Protein AF-A0A933Z5X5-F1 (afdb_monomer)

Secondary structure (DSSP, 8-state):
-B-TTT-PBPEEEEEEEE-GGGS-TTEEEEEEEEEE-TTS-EEEE-TTHHHHHHHHHHHHHH-SB---HHHHHHHHHHTT--HHHHHHHHTS-HHHHHHHHTTSSPPPHHHHHHHHHHHHHHHT--HHHHHHHGGG-BSS--PPPPEEEEGGGT--SPSS-GGG--

Foldseek 3Di:
DADPPPRDDKAWAFAKDQPCVLLAPQEIEGQWIWIADPVGDIDIDDPFVLLVLLVVLVVLLLDQEFDALSNLVSLQVNLVHDLCRVCVQLVHDSVVNVCRNVRVDGDFLVSSNSSSVVSCVSSVNDPVVSVVSSVRRDGDDDRDHRHYHYSVSRDPPPRDDVSNVD

pLDDT: mean 92.45, std 9.24, range [46.72, 98.5]

Solvent-accessible surface area (backbone atoms only — not comparable to full-atom values): 9567 Å² total; per-residue (Å²): 105,64,36,90,88,76,62,46,74,35,51,43,35,70,40,75,44,75,45,54,89,66,55,42,84,52,37,29,36,30,74,28,43,40,32,44,29,95,89,70,53,71,51,72,59,69,92,36,57,70,46,41,51,51,51,53,48,54,52,59,65,65,46,52,35,43,68,50,18,42,53,51,48,37,51,39,53,76,70,71,46,53,64,53,56,54,12,62,77,70,74,49,55,45,69,56,49,52,29,24,44,67,65,75,41,79,69,53,73,67,55,45,52,48,55,40,48,55,52,26,62,75,70,71,44,63,59,72,68,54,58,72,49,56,85,62,44,41,92,52,72,58,84,71,73,71,44,76,43,52,39,77,81,38,39,87,66,79,70,80,56,74,71,39,78,99

Mean predicted aligned error: 4.59 Å

Radius of gyration: 18.53 Å; Cα contacts (8 Å, |Δi|>4): 235; chains: 1; bounding box: 44×26×54 Å

Nearest PDB structures (foldseek):
  2ox6-assembly2_C  TM=9.126E-01  e=1.546E-02  Shewanella oneidensis MR-1
  5j9i-assembly2_C  TM=8.307E-01  e=1.027E-02  Vibrio cholerae
  4yba-assembly1_A  TM=8.971E-01  e=2.468E-02  Klebsiella pneumoniae
  2ef8-assembly1_B  TM=6.606E-01  e=9.132E-03  Peduovirus P2
  3eus-assembly1_A  TM=5.702E-01  e=1.546E-02  Ruegeria pomeroyi

Sequence (166 aa):
MRCPACAAQMTCRLGEHQYSESGLDGVYLSDVELWECPCGEKAVGIPAVPELHRLLGQELVRKRSLLDGAEIRFLRKNLGLAAKDLADLLGVDKATVSRWENGKQVPDRTTDRLIRLVYAAHKGISLPWLMEQFPGIAEQQTPAPPLRVPRSFWSREPGPQESCHR

Structure (mmCIF, N/CA/C/O backbone):
data_AF-A0A933Z5X5-F1
#
_entry.id   AF-A0A933Z5X5-F1
#
loop_
_atom_site.group_PDB
_atom_site.id
_atom_site.type_symbol
_atom_site.label_atom_id
_atom_site.label_alt_id
_atom_site.label_comp_id
_atom_site.label_asym_id
_atom_site.label_entity_id
_atom_site.label_seq_id
_atom_site.pdbx_PDB_ins_code
_atom_site.Cartn_x
_atom_site.Cartn_y
_atom_site.Cartn_z
_atom_site.occupancy
_atom_site.B_iso_or_equiv
_atom_site.auth_seq_id
_atom_site.auth_comp_id
_atom_site.auth_asym_id
_atom_site.auth_atom_id
_atom_site.pdbx_PDB_model_num
ATOM 1 N N . MET A 1 1 ? 13.949 -4.781 -24.017 1.00 86.38 1 MET A N 1
ATOM 2 C CA . MET A 1 1 ? 12.745 -5.629 -24.211 1.00 86.38 1 MET A CA 1
ATOM 3 C C . MET A 1 1 ? 12.030 -5.272 -25.520 1.00 86.38 1 MET A C 1
ATOM 5 O O . MET A 1 1 ? 12.356 -4.240 -26.101 1.00 86.38 1 MET A O 1
ATOM 9 N N . ARG A 1 2 ? 11.097 -6.111 -26.004 1.00 92.75 2 ARG A N 1
ATOM 10 C CA . ARG A 1 2 ? 10.212 -5.783 -27.144 1.00 92.75 2 ARG A CA 1
ATOM 11 C C . ARG A 1 2 ? 8.901 -5.174 -26.646 1.00 92.75 2 ARG A C 1
ATOM 13 O O . ARG A 1 2 ? 8.386 -5.609 -25.621 1.00 92.75 2 ARG A O 1
ATOM 20 N N . CYS A 1 3 ? 8.377 -4.197 -27.380 1.00 94.19 3 CYS A N 1
ATOM 21 C CA . CYS A 1 3 ? 7.120 -3.528 -27.068 1.00 94.19 3 CYS A CA 1
ATOM 22 C C . CYS A 1 3 ? 5.926 -4.488 -27.219 1.00 94.19 3 CYS A C 1
ATOM 24 O O . CYS A 1 3 ? 5.812 -5.132 -28.264 1.00 94.19 3 CYS A O 1
ATOM 26 N N . PRO A 1 4 ? 5.009 -4.565 -26.238 1.00 93.81 4 PRO A N 1
ATOM 27 C CA . PRO A 1 4 ? 3.823 -5.416 -26.340 1.00 93.81 4 PRO A CA 1
ATOM 28 C C . PRO A 1 4 ? 2.815 -4.928 -27.394 1.00 93.81 4 PRO A C 1
ATOM 30 O O . PRO A 1 4 ? 2.055 -5.737 -27.914 1.00 93.81 4 PRO A O 1
ATOM 33 N N . ALA A 1 5 ? 2.818 -3.633 -27.735 1.00 95.88 5 ALA A N 1
ATOM 34 C CA . ALA A 1 5 ? 1.868 -3.044 -28.680 1.00 95.88 5 ALA A CA 1
ATOM 35 C C . ALA A 1 5 ? 2.307 -3.169 -30.151 1.00 95.88 5 ALA A C 1
ATOM 37 O O . ALA A 1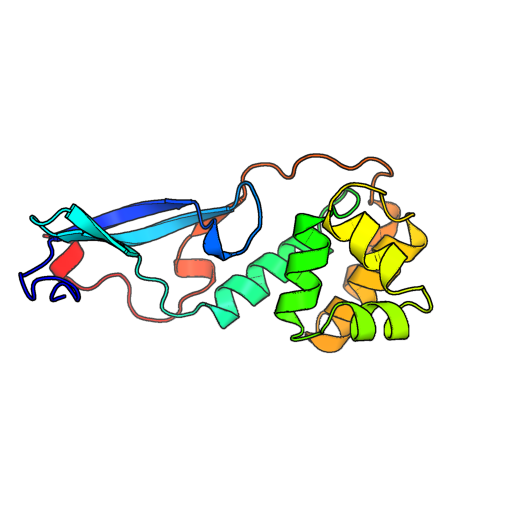 5 ? 1.486 -3.467 -31.013 1.00 95.88 5 ALA A O 1
ATOM 38 N N . CYS A 1 6 ? 3.591 -2.942 -30.456 1.00 96.38 6 CYS A N 1
ATOM 39 C CA . CYS A 1 6 ? 4.089 -2.905 -31.841 1.00 96.38 6 CYS A CA 1
ATOM 40 C C . CYS A 1 6 ? 5.287 -3.828 -32.126 1.00 96.38 6 CYS A C 1
ATOM 42 O O . CYS A 1 6 ? 5.835 -3.795 -33.224 1.00 96.38 6 CYS A O 1
ATOM 44 N N . ALA A 1 7 ? 5.725 -4.630 -31.148 1.00 94.69 7 ALA A N 1
ATOM 45 C CA . ALA A 1 7 ? 6.874 -5.544 -31.225 1.00 94.69 7 ALA A CA 1
ATOM 46 C C . ALA A 1 7 ? 8.257 -4.905 -31.490 1.00 94.69 7 ALA A C 1
ATOM 48 O O . ALA A 1 7 ? 9.260 -5.626 -31.491 1.00 94.69 7 ALA A O 1
ATOM 49 N N . ALA A 1 8 ? 8.347 -3.579 -31.650 1.00 94.62 8 ALA A N 1
ATOM 50 C CA . ALA A 1 8 ? 9.612 -2.866 -31.821 1.00 94.62 8 ALA A CA 1
ATOM 51 C C . ALA A 1 8 ? 10.517 -2.971 -30.578 1.00 94.62 8 ALA A C 1
ATOM 53 O O . ALA A 1 8 ? 10.061 -3.234 -29.460 1.00 94.62 8 ALA A O 1
ATOM 54 N N . GLN A 1 9 ? 11.821 -2.765 -30.772 1.00 94.12 9 GLN A N 1
ATOM 55 C CA . GLN A 1 9 ? 12.786 -2.714 -29.676 1.00 94.12 9 GLN A CA 1
ATOM 56 C C . GLN A 1 9 ? 12.593 -1.430 -28.860 1.00 94.12 9 GLN A C 1
ATOM 58 O O . GLN A 1 9 ? 12.568 -0.335 -29.418 1.00 94.12 9 GLN A O 1
ATOM 63 N N . MET A 1 10 ? 12.463 -1.575 -27.542 1.00 94.50 10 MET A N 1
ATOM 64 C CA . MET 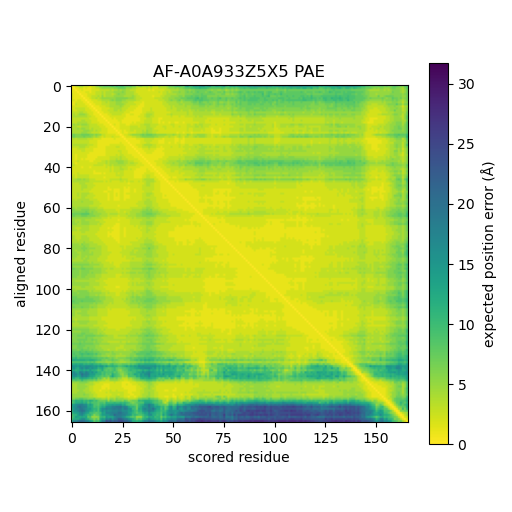A 1 10 ? 12.339 -0.445 -26.617 1.00 94.50 10 MET A CA 1
ATOM 65 C C . MET A 1 10 ? 13.713 0.029 -26.140 1.00 94.50 10 MET A C 1
ATOM 67 O O . MET A 1 10 ? 14.624 -0.789 -25.968 1.00 94.50 10 MET A O 1
ATOM 71 N N . THR A 1 11 ? 13.834 1.329 -25.879 1.00 94.25 11 THR A N 1
ATOM 72 C CA . THR A 1 11 ? 14.987 1.934 -25.204 1.00 94.25 11 THR A CA 1
ATOM 73 C C . THR A 1 11 ? 14.776 1.899 -23.696 1.00 94.25 11 THR A C 1
ATOM 75 O O . THR A 1 11 ? 13.646 2.001 -23.223 1.00 94.25 11 THR A O 1
ATOM 78 N N . CYS A 1 12 ? 15.856 1.705 -22.944 1.00 93.12 12 CYS A N 1
ATOM 79 C CA . CYS A 1 12 ? 15.837 1.619 -21.487 1.00 93.12 12 CYS A CA 1
ATOM 80 C C . CYS A 1 12 ? 16.656 2.756 -20.901 1.00 93.12 12 CYS A C 1
ATOM 82 O O . CYS A 1 12 ? 17.729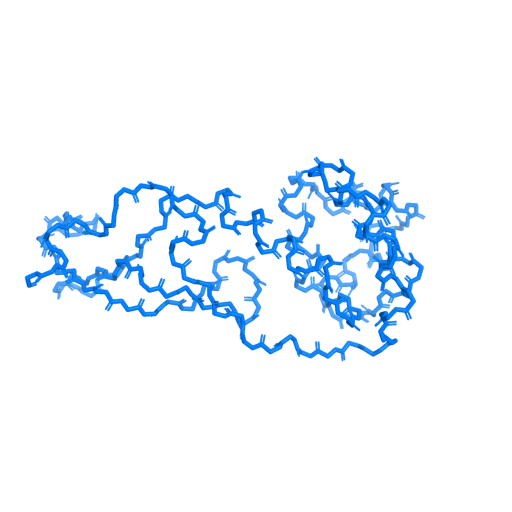 3.060 -21.413 1.00 93.12 12 CYS A O 1
ATOM 84 N N . ARG A 1 13 ? 16.185 3.339 -19.804 1.00 93.19 13 ARG A N 1
ATOM 85 C CA . ARG A 1 13 ? 16.988 4.220 -18.955 1.00 93.19 13 ARG A CA 1
ATOM 86 C C . ARG A 1 13 ? 16.644 4.007 -17.493 1.00 93.19 13 ARG A C 1
ATOM 88 O O . ARG A 1 13 ? 15.536 3.588 -17.170 1.00 93.19 13 ARG A O 1
ATOM 95 N N . LEU A 1 14 ? 17.557 4.377 -16.607 1.00 93.19 14 LEU A N 1
ATOM 96 C CA . LEU A 1 14 ? 17.253 4.461 -15.182 1.00 93.19 14 LEU A CA 1
ATOM 97 C C . LEU A 1 14 ? 16.624 5.800 -14.843 1.00 93.19 14 LEU A C 1
ATOM 99 O O . LEU A 1 14 ? 16.943 6.834 -15.437 1.00 93.19 14 LEU A O 1
ATOM 103 N N . GLY A 1 15 ? 15.704 5.780 -13.891 1.00 93.38 15 GLY A N 1
ATOM 104 C CA . GLY A 1 15 ? 15.096 7.001 -13.407 1.00 93.38 15 GLY A CA 1
ATOM 105 C C . GLY A 1 15 ? 14.110 6.767 -12.284 1.00 93.38 15 GLY A C 1
ATOM 106 O O . GLY A 1 15 ? 14.107 5.729 -11.623 1.00 93.38 15 GLY A O 1
ATOM 107 N N . GLU A 1 16 ? 13.285 7.786 -12.085 1.00 96.06 16 GLU A N 1
ATOM 108 C CA . GLU A 1 16 ? 12.243 7.808 -11.076 1.00 96.06 16 GLU A CA 1
ATOM 109 C C . GLU A 1 16 ? 10.866 7.571 -11.703 1.00 96.06 16 GLU A C 1
ATOM 111 O O . GLU A 1 16 ? 10.547 8.143 -12.749 1.00 96.06 16 GLU A O 1
ATOM 116 N N . HIS A 1 17 ? 10.050 6.747 -11.043 1.00 95.88 17 HIS A N 1
ATOM 117 C CA . HIS A 1 17 ? 8.651 6.492 -11.394 1.00 95.88 17 HIS A CA 1
ATOM 118 C C . HIS A 1 17 ? 7.731 6.829 -10.224 1.00 95.88 17 HIS A C 1
ATOM 120 O O . HIS A 1 17 ? 7.954 6.354 -9.112 1.00 95.88 17 HIS A O 1
ATOM 126 N N . GLN A 1 18 ? 6.664 7.591 -10.468 1.00 96.50 18 GLN A N 1
ATOM 127 C CA . GLN A 1 18 ? 5.603 7.772 -9.478 1.00 96.50 18 GLN A CA 1
ATOM 128 C C . GLN A 1 18 ? 4.703 6.530 -9.466 1.00 96.50 18 GLN A C 1
ATOM 130 O O . GLN A 1 18 ? 3.950 6.293 -10.410 1.00 96.50 18 GLN A O 1
ATOM 135 N N . TYR A 1 19 ? 4.743 5.761 -8.379 1.00 96.38 19 TYR A N 1
ATOM 136 C CA . TYR A 1 19 ? 4.086 4.457 -8.268 1.00 96.38 19 TYR A CA 1
ATOM 137 C C . TYR A 1 19 ? 2.604 4.558 -7.893 1.00 96.38 19 TYR A C 1
ATOM 139 O O . TYR A 1 19 ? 2.146 4.073 -6.852 1.00 96.38 19 TYR A O 1
ATOM 147 N N . SER A 1 20 ? 1.849 5.209 -8.774 1.00 94.81 20 SER A N 1
ATOM 148 C CA . SER A 1 20 ? 0.400 5.405 -8.661 1.00 94.81 20 SER A CA 1
ATOM 149 C C . SER A 1 20 ? -0.398 4.094 -8.671 1.00 94.81 20 SER A C 1
ATOM 151 O O . SER A 1 20 ? -1.503 4.035 -8.136 1.00 94.81 20 SER A O 1
ATOM 153 N N . GLU A 1 21 ? 0.175 3.011 -9.200 1.00 94.69 21 GLU A N 1
ATOM 154 C CA . GLU A 1 21 ? -0.427 1.677 -9.255 1.00 94.69 21 GLU A CA 1
ATOM 155 C C . GLU A 1 21 ? -0.631 1.065 -7.859 1.00 94.69 21 GLU A C 1
ATOM 157 O O . GLU A 1 21 ? -1.475 0.183 -7.683 1.00 94.69 21 GLU A O 1
ATOM 162 N N . SER A 1 22 ? 0.091 1.558 -6.845 1.00 94.12 22 SER A N 1
ATOM 163 C CA . SER A 1 22 ? -0.176 1.230 -5.438 1.00 94.12 22 SER A CA 1
ATOM 164 C C . SER A 1 22 ? -1.515 1.791 -4.939 1.00 94.12 22 SER A C 1
ATOM 166 O O . SER A 1 22 ? -2.106 1.249 -4.005 1.00 94.12 22 SER A O 1
ATOM 168 N N . GLY A 1 23 ? -2.012 2.865 -5.558 1.00 93.94 23 GLY A N 1
ATOM 169 C CA . GLY A 1 23 ? -3.129 3.661 -5.061 1.00 93.94 23 GLY A CA 1
ATOM 170 C C . GLY A 1 23 ? -2.770 4.579 -3.889 1.00 93.94 23 GLY A C 1
ATOM 171 O O . GLY A 1 23 ? -3.684 5.151 -3.302 1.00 93.94 23 GLY A O 1
ATOM 172 N N . LEU A 1 24 ? -1.484 4.696 -3.539 1.00 94.50 24 LEU A N 1
ATOM 173 C CA . LEU A 1 24 ? -0.971 5.673 -2.583 1.00 94.50 24 LEU A CA 1
ATOM 174 C C . LEU A 1 24 ? -0.488 6.920 -3.320 1.00 94.50 24 LEU A C 1
ATOM 176 O O . LEU A 1 24 ? 0.180 6.828 -4.355 1.00 94.50 24 LEU A O 1
ATOM 180 N N . ASP A 1 25 ? -0.759 8.079 -2.735 1.00 89.31 25 ASP A N 1
ATOM 181 C CA . ASP A 1 25 ? -0.187 9.333 -3.201 1.00 89.31 25 ASP A CA 1
ATOM 182 C C . ASP A 1 25 ? 1.247 9.490 -2.680 1.00 89.31 25 ASP A C 1
ATOM 184 O O . ASP A 1 25 ? 1.585 9.088 -1.567 1.00 89.31 25 ASP A O 1
ATOM 188 N N . GLY A 1 26 ? 2.116 10.085 -3.498 1.00 90.94 26 GLY A N 1
ATOM 189 C CA . GLY A 1 26 ? 3.464 10.457 -3.071 1.00 90.94 26 GLY A CA 1
ATOM 190 C C . GLY A 1 26 ? 4.481 9.315 -2.964 1.00 90.94 26 GLY A C 1
ATOM 191 O O . GLY A 1 26 ? 5.523 9.525 -2.353 1.00 90.94 26 GLY A O 1
ATOM 192 N N . VAL A 1 27 ? 4.241 8.136 -3.548 1.00 96.12 27 VAL A N 1
ATOM 193 C CA . VAL A 1 27 ? 5.254 7.066 -3.633 1.00 96.12 27 VAL A CA 1
ATOM 194 C C . VAL A 1 27 ? 6.051 7.188 -4.932 1.00 96.12 27 VAL A C 1
ATOM 196 O O . VAL A 1 27 ? 5.481 7.158 -6.022 1.00 96.12 27 VAL A O 1
ATOM 199 N N . TYR A 1 28 ? 7.374 7.278 -4.819 1.00 96.88 28 TYR A N 1
ATOM 200 C CA . TYR A 1 28 ? 8.303 7.392 -5.943 1.00 96.88 28 TYR A CA 1
ATOM 201 C C . TYR A 1 28 ? 9.339 6.270 -5.869 1.00 96.88 28 TYR A C 1
ATOM 203 O O . TYR A 1 28 ? 10.022 6.127 -4.859 1.00 96.88 28 TYR A O 1
ATOM 211 N N . LEU A 1 29 ? 9.470 5.470 -6.924 1.00 96.88 29 LEU A N 1
ATOM 212 C CA . LEU A 1 29 ? 10.501 4.437 -7.029 1.00 96.88 29 LEU A CA 1
ATOM 213 C C . LEU A 1 29 ? 11.712 5.021 -7.739 1.00 96.88 29 LEU A C 1
ATOM 215 O O . LEU A 1 29 ? 11.570 5.501 -8.863 1.00 96.88 29 LEU A O 1
ATOM 219 N N . SER A 1 30 ? 12.884 4.961 -7.111 1.00 95.12 30 SER A N 1
ATOM 220 C CA . SER A 1 30 ? 14.141 5.374 -7.740 1.00 95.12 30 SER A CA 1
ATOM 221 C C . SER A 1 30 ? 14.939 4.167 -8.224 1.00 95.12 30 SER A C 1
ATOM 223 O O . SER A 1 30 ? 14.780 3.051 -7.722 1.00 95.12 30 SER A O 1
ATOM 225 N N . ASP A 1 31 ? 15.809 4.405 -9.205 1.00 92.69 31 ASP A N 1
ATOM 226 C CA . ASP A 1 31 ? 16.707 3.398 -9.782 1.00 92.69 31 ASP A CA 1
ATOM 227 C C . ASP A 1 31 ? 15.956 2.222 -10.429 1.00 92.69 31 ASP A C 1
ATOM 229 O O . ASP A 1 31 ? 16.394 1.069 -10.394 1.00 92.69 31 ASP A O 1
ATOM 233 N N . VAL A 1 32 ? 14.794 2.520 -11.020 1.00 93.88 32 VAL A N 1
ATOM 234 C CA . VAL A 1 32 ? 13.980 1.563 -11.780 1.00 93.88 32 VAL A CA 1
ATOM 235 C C . VAL A 1 32 ? 14.209 1.708 -13.281 1.00 93.88 32 VAL A C 1
ATOM 237 O O . VAL A 1 32 ? 14.548 2.781 -13.782 1.00 93.88 32 VAL A O 1
ATOM 240 N N . GLU A 1 33 ? 14.010 0.609 -14.003 1.00 93.81 33 GLU A N 1
ATOM 241 C CA . GLU A 1 33 ? 14.110 0.563 -15.462 1.00 93.81 33 GLU A CA 1
ATOM 242 C C . GLU A 1 33 ? 12.879 1.232 -16.072 1.00 93.81 33 GLU A C 1
ATOM 244 O O . GLU A 1 33 ? 11.758 0.759 -15.888 1.00 93.81 33 GLU A O 1
ATOM 249 N N . LEU A 1 34 ? 13.086 2.322 -16.801 1.00 94.69 34 LEU A N 1
ATOM 250 C CA . LEU A 1 34 ? 12.064 3.023 -17.565 1.00 94.69 34 LEU A CA 1
ATOM 251 C C . LEU A 1 34 ? 12.262 2.695 -19.038 1.00 94.69 34 LEU A C 1
ATOM 253 O O . LEU A 1 34 ? 13.304 3.004 -19.619 1.00 94.69 34 LEU A O 1
ATOM 257 N N . TRP A 1 35 ? 11.253 2.077 -19.633 1.00 95.00 35 TRP A N 1
ATOM 258 C CA . TRP A 1 35 ? 11.266 1.657 -21.023 1.00 95.00 35 TRP A CA 1
ATOM 259 C C . TRP A 1 35 ? 10.361 2.550 -21.852 1.00 95.00 35 TRP A C 1
ATOM 261 O O . TRP A 1 35 ? 9.214 2.788 -21.474 1.00 95.00 35 TRP A O 1
ATOM 271 N N . GLU A 1 36 ? 10.850 2.984 -23.008 1.00 96.31 36 GLU A N 1
ATOM 272 C CA . GLU A 1 36 ? 10.081 3.772 -23.965 1.00 96.31 36 GLU A CA 1
ATOM 273 C C . GLU A 1 36 ? 10.199 3.166 -25.364 1.00 96.31 36 GLU A C 1
ATOM 275 O O . GLU A 1 36 ? 11.264 2.735 -25.811 1.00 96.31 36 GLU A O 1
ATOM 280 N N . CYS A 1 37 ? 9.068 3.072 -26.051 1.00 96.38 37 CYS A N 1
ATOM 281 C CA . CYS A 1 37 ? 8.999 2.606 -27.423 1.00 96.38 37 CYS A CA 1
ATOM 282 C C . CYS A 1 37 ? 8.803 3.795 -28.372 1.00 96.38 37 CYS A C 1
ATOM 284 O O . CYS A 1 37 ? 8.022 4.690 -28.052 1.00 96.38 37 CYS A O 1
ATOM 286 N N . PRO A 1 38 ? 9.358 3.762 -29.598 1.00 95.75 38 PRO A N 1
ATOM 287 C CA . PRO A 1 38 ? 9.070 4.776 -30.616 1.00 95.75 38 PRO A CA 1
ATOM 288 C C . PRO A 1 38 ? 7.582 4.966 -30.957 1.00 95.75 38 PRO A C 1
ATOM 290 O O . PRO A 1 38 ? 7.202 6.018 -31.456 1.00 95.75 38 PRO A O 1
ATOM 293 N N . CYS A 1 39 ? 6.722 3.975 -30.689 1.00 95.75 39 CYS A N 1
ATOM 294 C CA . CYS A 1 39 ? 5.275 4.095 -30.885 1.00 95.75 39 CYS A CA 1
ATOM 295 C C . CYS A 1 39 ? 4.549 4.825 -29.736 1.00 95.75 39 CYS A C 1
ATOM 297 O O . CYS A 1 39 ? 3.333 4.974 -29.799 1.00 95.75 39 CYS A O 1
ATOM 299 N N . GLY A 1 40 ? 5.266 5.228 -28.681 1.00 94.62 40 GLY A N 1
ATOM 300 C CA . GLY A 1 40 ? 4.728 5.913 -27.502 1.00 94.62 40 GLY A CA 1
ATOM 301 C C . GLY A 1 40 ? 4.443 5.017 -26.291 1.00 94.62 40 GLY A C 1
ATOM 302 O O . GLY A 1 40 ? 4.121 5.540 -25.226 1.00 94.62 40 GLY A O 1
ATOM 303 N N . GLU A 1 41 ? 4.582 3.693 -26.418 1.00 96.19 41 GLU A N 1
ATOM 304 C CA . GLU A 1 41 ? 4.376 2.756 -25.303 1.00 96.19 41 GLU A CA 1
ATOM 305 C C . GLU A 1 41 ? 5.464 2.914 -24.232 1.00 96.19 41 GLU A C 1
ATOM 307 O O . GLU A 1 41 ? 6.651 3.020 -24.562 1.00 96.19 41 GLU A O 1
ATOM 312 N N . LYS A 1 42 ? 5.072 2.875 -22.953 1.00 95.12 42 LYS A N 1
ATOM 313 C CA . LYS A 1 42 ? 5.977 3.020 -21.806 1.00 95.12 42 LYS A CA 1
ATOM 314 C C . LYS A 1 42 ? 5.814 1.857 -20.837 1.00 95.12 42 LYS A C 1
ATOM 316 O O . LYS A 1 42 ? 4.702 1.400 -20.608 1.00 95.12 42 LYS A O 1
ATOM 321 N N . ALA A 1 43 ? 6.910 1.404 -20.238 1.00 94.00 43 ALA A N 1
ATOM 322 C CA . ALA A 1 43 ? 6.877 0.363 -19.212 1.00 94.00 43 ALA A CA 1
ATOM 323 C C . ALA A 1 43 ? 7.885 0.643 -18.093 1.00 94.00 43 ALA A C 1
ATOM 325 O O . ALA A 1 43 ? 8.895 1.312 -18.308 1.00 94.00 43 ALA A O 1
ATOM 326 N N . VAL A 1 44 ? 7.614 0.110 -16.900 1.00 94.62 44 VAL A N 1
ATOM 327 C CA . VAL A 1 44 ? 8.474 0.259 -15.718 1.00 94.62 44 VAL A CA 1
ATOM 328 C C . VAL A 1 44 ? 8.844 -1.119 -15.179 1.00 94.62 44 VAL A C 1
ATOM 330 O O . VAL A 1 44 ? 7.981 -1.975 -14.991 1.00 94.62 44 VAL A O 1
ATOM 333 N N . GLY A 1 45 ? 10.133 -1.341 -14.930 1.00 92.94 45 GLY A N 1
ATOM 334 C CA . GLY A 1 45 ? 10.648 -2.577 -14.346 1.00 92.94 45 GLY A CA 1
ATOM 335 C C . GLY A 1 45 ? 10.447 -2.622 -12.832 1.00 92.94 45 GLY A C 1
ATOM 336 O O . GLY A 1 45 ? 11.204 -1.996 -12.086 1.00 92.94 45 GLY A O 1
ATOM 337 N N . ILE A 1 46 ? 9.455 -3.397 -12.381 1.00 94.19 46 ILE A N 1
ATOM 338 C CA . ILE A 1 46 ? 9.148 -3.626 -10.960 1.00 94.19 46 ILE A CA 1
ATOM 339 C C . ILE A 1 46 ? 9.132 -5.140 -10.682 1.00 94.19 46 ILE A C 1
ATOM 341 O O . ILE A 1 46 ? 8.062 -5.743 -10.632 1.00 94.19 46 ILE A O 1
ATOM 345 N N . PRO A 1 47 ? 10.303 -5.787 -10.540 1.00 90.81 47 PRO A N 1
ATOM 346 C CA . PRO A 1 47 ? 10.388 -7.252 -10.484 1.00 90.81 47 PRO A CA 1
ATOM 347 C C . PRO A 1 47 ? 9.796 -7.882 -9.214 1.00 90.81 47 PRO A C 1
ATOM 349 O O . PRO A 1 47 ? 9.327 -9.014 -9.244 1.00 90.81 47 PRO A O 1
ATOM 352 N N . ALA A 1 48 ? 9.794 -7.150 -8.099 1.00 93.62 48 ALA A N 1
ATOM 353 C CA . ALA A 1 48 ? 9.469 -7.662 -6.768 1.00 93.62 48 ALA A CA 1
ATOM 354 C C . ALA A 1 48 ? 8.342 -6.839 -6.114 1.00 93.62 48 ALA A C 1
ATOM 356 O O . ALA A 1 48 ? 8.511 -6.194 -5.078 1.00 93.62 48 ALA A O 1
ATOM 357 N N . VAL A 1 49 ? 7.173 -6.807 -6.771 1.00 95.12 49 VAL A N 1
ATOM 358 C CA . VAL A 1 49 ? 5.979 -6.084 -6.283 1.00 95.12 49 VAL A CA 1
ATOM 359 C C . VAL A 1 49 ? 5.550 -6.525 -4.872 1.00 95.12 49 VAL A C 1
ATOM 361 O O . VAL A 1 49 ? 5.251 -5.643 -4.062 1.00 95.12 49 VAL A O 1
ATOM 364 N N . PRO A 1 50 ? 5.516 -7.829 -4.520 1.00 94.62 50 PRO A N 1
ATOM 365 C CA . PRO A 1 50 ? 5.132 -8.254 -3.172 1.00 94.62 50 PRO A CA 1
ATOM 366 C C . PRO A 1 50 ? 6.038 -7.678 -2.074 1.00 94.62 50 PRO A C 1
ATOM 368 O O . PRO A 1 50 ? 5.547 -7.215 -1.042 1.00 94.62 50 PRO A O 1
ATOM 371 N N . GLU A 1 51 ? 7.349 -7.666 -2.302 1.00 95.69 51 GLU A N 1
ATOM 372 C CA . GLU A 1 51 ? 8.361 -7.117 -1.402 1.00 95.69 51 GLU A CA 1
ATOM 373 C C . GLU A 1 51 ? 8.239 -5.598 -1.294 1.00 95.69 51 GLU A C 1
ATOM 375 O O . GLU A 1 51 ? 8.258 -5.058 -0.185 1.00 95.69 51 GLU A O 1
ATOM 380 N N . LEU A 1 52 ? 8.034 -4.917 -2.426 1.00 96.75 52 LEU A N 1
ATOM 381 C CA . LEU A 1 52 ? 7.773 -3.482 -2.458 1.00 96.75 52 LEU A CA 1
ATOM 382 C C . LEU A 1 52 ? 6.537 -3.141 -1.622 1.00 96.75 52 LEU A C 1
ATOM 384 O O . LEU A 1 52 ? 6.594 -2.273 -0.755 1.00 96.75 52 LEU A O 1
ATOM 388 N N . HIS A 1 53 ? 5.422 -3.848 -1.816 1.00 96.94 53 HIS A N 1
ATOM 389 C CA . HIS A 1 53 ? 4.212 -3.576 -1.041 1.00 96.94 53 HIS A CA 1
ATOM 390 C C . HIS A 1 53 ? 4.364 -3.931 0.440 1.00 96.94 53 HIS A 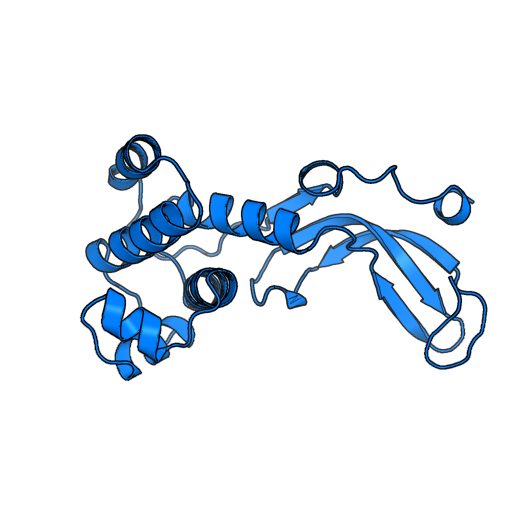C 1
ATOM 392 O O . HIS A 1 53 ? 3.793 -3.244 1.287 1.00 96.94 53 HIS A O 1
ATOM 398 N N . ARG A 1 54 ? 5.153 -4.962 0.776 1.00 95.12 54 ARG A N 1
ATOM 399 C CA . ARG A 1 54 ? 5.499 -5.274 2.169 1.00 95.12 54 ARG A CA 1
ATOM 400 C C . ARG A 1 54 ? 6.241 -4.107 2.819 1.00 95.12 54 ARG A C 1
ATOM 402 O O . ARG A 1 54 ? 5.888 -3.745 3.940 1.00 95.12 54 ARG A O 1
ATOM 409 N N . LEU A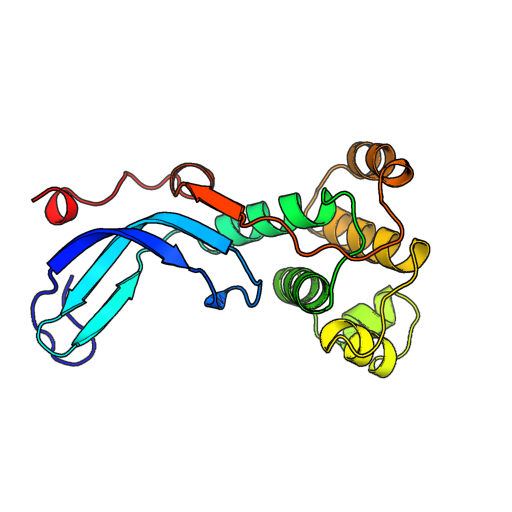 1 55 ? 7.218 -3.521 2.124 1.00 95.75 55 LEU A N 1
ATOM 410 C CA . LEU A 1 55 ? 7.950 -2.336 2.578 1.00 95.75 55 LEU A CA 1
ATOM 411 C C . LEU A 1 55 ? 7.002 -1.150 2.767 1.00 95.75 55 LEU A C 1
ATOM 413 O O . LEU A 1 55 ? 6.966 -0.572 3.848 1.00 95.75 55 LEU A O 1
ATOM 417 N N . LEU A 1 56 ? 6.177 -0.832 1.765 1.00 96.88 56 LEU A N 1
ATOM 418 C CA . LEU A 1 56 ? 5.227 0.282 1.849 1.00 96.88 56 LEU A CA 1
ATOM 419 C C . LEU A 1 56 ? 4.274 0.119 3.038 1.00 96.88 56 LEU A C 1
ATOM 421 O O . LEU A 1 56 ? 4.101 1.042 3.827 1.00 96.88 56 LEU A O 1
ATOM 425 N N . GLY A 1 57 ? 3.705 -1.072 3.234 1.00 96.62 57 GLY A N 1
ATOM 426 C CA . GLY A 1 57 ? 2.821 -1.309 4.371 1.00 96.62 57 GLY A CA 1
ATOM 427 C C . GLY A 1 57 ? 3.536 -1.255 5.725 1.00 96.62 57 GLY A C 1
ATOM 428 O O . GLY A 1 57 ? 2.930 -0.825 6.704 1.00 96.62 57 GLY A O 1
ATOM 429 N N . GLN A 1 58 ? 4.819 -1.634 5.795 1.00 94.38 58 GLN A N 1
ATOM 430 C CA . GLN A 1 58 ? 5.642 -1.419 6.991 1.00 94.38 58 GLN A CA 1
ATOM 431 C C . GLN A 1 58 ? 5.828 0.072 7.284 1.00 94.38 58 GLN A C 1
ATOM 433 O O . GLN A 1 58 ? 5.687 0.470 8.435 1.00 94.38 58 GLN A O 1
ATOM 438 N N . GLU A 1 59 ? 6.085 0.900 6.275 1.00 94.25 59 GLU A N 1
ATOM 439 C CA . GLU A 1 59 ? 6.206 2.350 6.459 1.00 94.25 59 GLU A CA 1
ATOM 440 C C . GLU A 1 59 ? 4.880 2.988 6.901 1.00 94.25 59 GLU A C 1
ATOM 442 O O . GLU A 1 59 ? 4.857 3.797 7.832 1.00 94.25 59 GLU A O 1
ATOM 447 N N . LEU A 1 60 ? 3.751 2.550 6.339 1.00 95.50 60 LEU A N 1
ATOM 448 C CA . LEU A 1 60 ? 2.431 3.056 6.725 1.00 95.50 60 LEU A CA 1
ATOM 449 C C . LEU A 1 60 ? 2.083 2.762 8.186 1.00 95.50 60 LEU A C 1
ATOM 451 O O . LEU A 1 60 ? 1.657 3.666 8.904 1.00 95.50 60 LEU A O 1
ATOM 455 N N . VAL A 1 61 ? 2.310 1.536 8.679 1.00 95.69 61 VAL A N 1
ATOM 456 C CA . VAL A 1 61 ? 2.016 1.231 10.094 1.00 95.69 61 VAL A CA 1
ATOM 457 C C . VAL A 1 61 ? 2.929 1.983 11.068 1.00 95.69 61 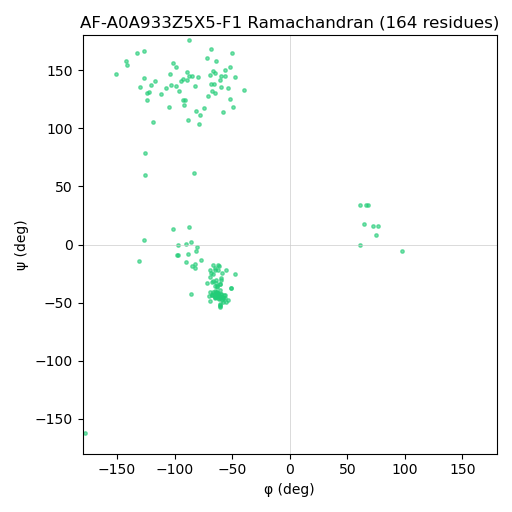VAL A C 1
ATOM 459 O O . VAL A 1 61 ? 2.568 2.133 12.235 1.00 95.69 61 VAL A O 1
ATOM 462 N N . ARG A 1 62 ? 4.065 2.510 10.596 1.00 92.00 62 ARG A N 1
ATOM 463 C CA . ARG A 1 62 ? 5.028 3.314 11.369 1.00 92.00 62 ARG A CA 1
ATOM 464 C C . ARG A 1 62 ? 4.753 4.814 11.340 1.00 92.00 62 ARG A C 1
ATOM 466 O O . ARG A 1 62 ? 5.310 5.547 12.158 1.00 92.00 62 ARG A O 1
ATOM 473 N N . LYS A 1 63 ? 3.910 5.276 10.414 1.00 92.12 63 LYS A N 1
ATOM 474 C CA . LYS A 1 63 ? 3.565 6.691 10.242 1.00 92.12 63 LYS A CA 1
ATOM 475 C C . LYS A 1 63 ? 3.073 7.297 11.560 1.00 92.12 63 LYS A C 1
ATOM 477 O O . LYS A 1 63 ? 2.234 6.706 12.238 1.00 92.12 63 LYS A O 1
ATOM 482 N N . ARG A 1 64 ? 3.556 8.496 11.901 1.00 91.56 64 ARG A N 1
ATOM 483 C CA . ARG A 1 64 ? 3.234 9.210 13.157 1.00 91.56 64 ARG A CA 1
ATOM 484 C C . ARG A 1 64 ? 1.971 10.079 13.092 1.00 91.56 64 ARG A C 1
ATOM 486 O O . ARG A 1 64 ? 1.748 10.906 13.968 1.00 91.56 64 ARG A O 1
ATOM 493 N N . SER A 1 65 ? 1.137 9.889 12.083 1.00 93.75 65 SER A N 1
ATOM 494 C CA . SER A 1 65 ? -0.191 10.494 11.965 1.00 93.75 65 SER A CA 1
ATOM 495 C C . SER A 1 65 ? -1.212 9.439 11.575 1.00 93.75 65 SER A C 1
ATOM 497 O O . SER A 1 65 ? -0.833 8.333 11.174 1.00 93.75 65 SER A O 1
ATOM 499 N N . LEU A 1 66 ? -2.495 9.770 11.739 1.00 95.81 66 LEU A N 1
ATOM 500 C CA . LEU A 1 66 ? -3.592 8.882 11.362 1.00 95.81 66 LEU A CA 1
ATOM 501 C C . LEU A 1 66 ? -3.507 8.485 9.887 1.00 95.81 66 LEU A C 1
ATOM 503 O O . LEU A 1 66 ? -3.106 9.285 9.034 1.00 95.81 66 LEU A O 1
ATOM 507 N N . LEU A 1 67 ? -3.916 7.249 9.617 1.00 95.94 67 LEU A N 1
ATOM 508 C CA . LEU A 1 67 ? -4.038 6.716 8.276 1.00 95.94 67 LEU A CA 1
ATOM 509 C C . LEU A 1 67 ? -5.137 7.465 7.520 1.00 95.94 67 LEU A C 1
ATOM 511 O O . LEU A 1 67 ? -6.217 7.747 8.057 1.00 95.94 67 LEU A O 1
ATOM 515 N N . ASP A 1 68 ? -4.870 7.777 6.261 1.00 95.44 68 ASP A N 1
ATOM 516 C CA . ASP A 1 68 ? -5.879 8.269 5.335 1.00 95.44 68 ASP A CA 1
ATOM 517 C C . ASP A 1 68 ? -6.615 7.137 4.605 1.00 95.44 68 ASP A C 1
ATOM 519 O O . ASP A 1 68 ? -6.345 5.946 4.778 1.00 95.44 68 ASP A O 1
ATOM 523 N N . GLY A 1 69 ? -7.609 7.512 3.800 1.00 96.44 69 GLY A N 1
ATOM 524 C CA . GLY A 1 69 ? -8.425 6.543 3.079 1.00 96.44 69 GLY A CA 1
ATOM 525 C C . GLY A 1 69 ? -7.644 5.697 2.071 1.00 96.44 69 GLY A C 1
ATOM 526 O O . GLY A 1 69 ? -7.929 4.503 1.932 1.00 96.44 69 GLY A O 1
ATOM 527 N N . ALA A 1 70 ? -6.655 6.284 1.393 1.00 96.38 70 ALA A N 1
ATOM 528 C CA . ALA A 1 70 ? -5.808 5.582 0.437 1.00 96.38 70 ALA A CA 1
ATOM 529 C C . ALA A 1 70 ? -4.890 4.590 1.162 1.00 96.38 70 ALA A C 1
ATOM 531 O O . ALA A 1 70 ? -4.770 3.439 0.739 1.00 96.38 70 ALA A O 1
ATOM 532 N N . GLU A 1 71 ? -4.338 4.989 2.306 1.00 97.44 71 GLU A N 1
ATOM 533 C CA . GLU A 1 71 ? -3.491 4.156 3.158 1.00 97.44 71 GLU A CA 1
ATOM 534 C C . GLU A 1 71 ? -4.265 2.967 3.745 1.00 97.44 71 GLU A C 1
ATOM 536 O O . GLU A 1 71 ? -3.816 1.824 3.650 1.00 97.44 71 GLU A O 1
ATOM 541 N N . ILE A 1 72 ? -5.476 3.193 4.267 1.00 98.06 72 ILE A N 1
ATOM 542 C CA . ILE A 1 72 ? -6.357 2.120 4.764 1.00 98.06 72 ILE A CA 1
ATOM 543 C C . ILE A 1 72 ? -6.694 1.140 3.635 1.00 98.06 72 ILE A C 1
ATOM 545 O O . ILE A 1 72 ? -6.597 -0.080 3.805 1.00 98.06 72 I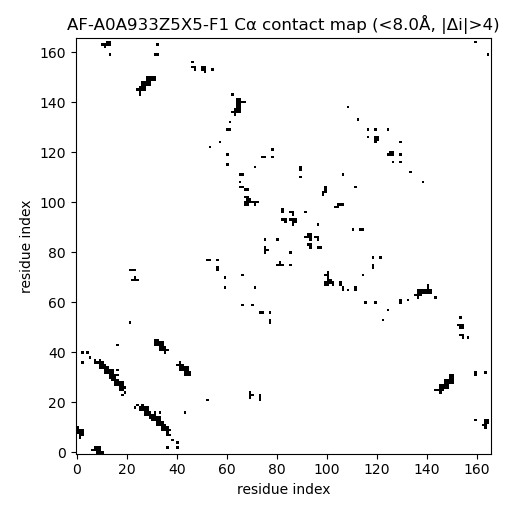LE A O 1
ATOM 549 N N . ARG A 1 73 ? -7.051 1.664 2.456 1.00 98.38 73 ARG A N 1
ATOM 550 C CA . ARG A 1 73 ? -7.360 0.852 1.275 1.00 98.38 73 ARG A CA 1
ATOM 551 C C . ARG A 1 73 ? -6.152 0.035 0.824 1.00 98.38 73 ARG A C 1
ATOM 553 O O . ARG A 1 73 ? -6.324 -1.135 0.475 1.00 98.38 73 ARG A O 1
ATOM 560 N N . PHE A 1 74 ? -4.962 0.631 0.819 1.00 98.31 74 PHE A N 1
ATOM 561 C CA . PHE A 1 74 ? -3.717 -0.047 0.476 1.00 98.31 74 PHE A CA 1
ATOM 562 C C . PHE A 1 74 ? -3.451 -1.203 1.437 1.00 98.31 74 PHE A C 1
ATOM 564 O O . PHE A 1 74 ? -3.315 -2.340 0.985 1.00 98.31 74 PHE A O 1
ATOM 571 N N . LEU A 1 75 ? -3.458 -0.947 2.753 1.00 98.31 75 LEU A N 1
ATOM 572 C CA . LEU A 1 75 ? -3.230 -1.977 3.770 1.00 98.31 75 LEU A CA 1
ATOM 573 C C . LEU A 1 75 ? -4.233 -3.123 3.614 1.00 98.31 75 LEU A C 1
ATOM 575 O O . LEU A 1 75 ? -3.833 -4.285 3.565 1.00 98.31 75 LEU A O 1
ATOM 579 N N . ARG A 1 76 ? -5.524 -2.815 3.434 1.00 98.44 76 ARG A N 1
ATOM 580 C CA . ARG A 1 76 ? -6.562 -3.831 3.215 1.00 98.44 76 ARG A CA 1
ATOM 581 C C . ARG A 1 76 ? -6.311 -4.672 1.968 1.00 98.44 76 ARG A C 1
ATOM 583 O O . ARG A 1 76 ? -6.355 -5.899 2.034 1.00 98.44 76 ARG A O 1
ATOM 590 N N . LYS A 1 77 ? -6.081 -4.031 0.819 1.00 97.94 77 LYS A N 1
ATOM 591 C CA . LYS A 1 77 ? -5.832 -4.743 -0.442 1.00 97.94 77 LYS A CA 1
ATOM 592 C C . LYS A 1 77 ? -4.559 -5.574 -0.365 1.00 97.94 77 LYS A C 1
ATOM 594 O O . LYS A 1 77 ? -4.531 -6.677 -0.899 1.00 97.94 77 LYS A O 1
ATOM 599 N N . ASN A 1 78 ? -3.539 -5.091 0.338 1.00 97.69 78 ASN A N 1
ATOM 600 C CA . ASN A 1 78 ? -2.305 -5.836 0.535 1.00 97.69 78 ASN A CA 1
ATOM 601 C C . ASN A 1 78 ? -2.482 -7.064 1.447 1.00 97.69 78 ASN A C 1
ATOM 603 O O . ASN A 1 78 ? -1.703 -8.013 1.356 1.00 97.69 78 ASN A O 1
ATOM 607 N N . LEU A 1 79 ? -3.518 -7.087 2.289 1.00 97.19 79 LEU 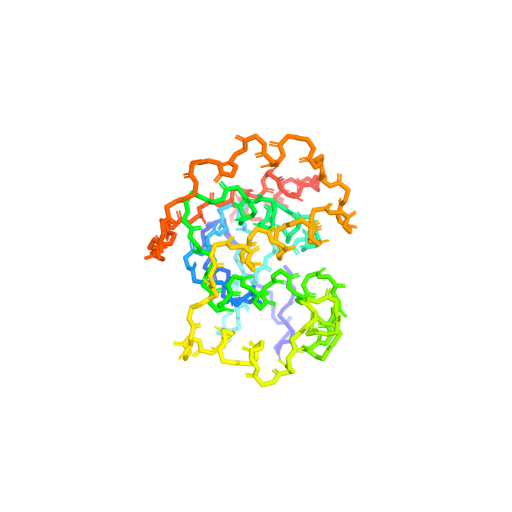A N 1
ATOM 608 C CA . LEU A 1 79 ? -3.973 -8.282 3.011 1.00 97.19 79 LEU A CA 1
ATOM 609 C C . LEU A 1 79 ? -4.859 -9.209 2.158 1.00 97.19 79 LEU A C 1
ATOM 611 O O . LEU A 1 79 ? -5.233 -10.278 2.624 1.00 97.19 79 LEU A O 1
ATOM 615 N N . GLY A 1 80 ? -5.220 -8.817 0.931 1.00 97.06 80 GLY A N 1
ATOM 616 C CA . GLY A 1 80 ? -6.134 -9.577 0.073 1.00 97.06 80 GLY A CA 1
ATOM 617 C C . GLY A 1 80 ? -7.599 -9.537 0.522 1.00 97.06 80 GLY A C 1
ATOM 618 O O . GLY A 1 80 ? -8.392 -10.355 0.072 1.00 97.06 80 GLY A O 1
ATOM 619 N N . LEU A 1 81 ? -7.969 -8.600 1.401 1.00 98.00 81 LEU A N 1
ATOM 620 C CA . LEU A 1 81 ? -9.297 -8.547 2.016 1.00 98.00 81 LEU A CA 1
ATOM 621 C C . LEU A 1 81 ? -10.292 -7.719 1.195 1.00 98.00 81 LEU A C 1
ATOM 623 O O . LEU A 1 81 ? -9.973 -6.622 0.711 1.00 98.00 81 LEU A O 1
ATOM 627 N N . ALA A 1 82 ? -11.544 -8.173 1.119 1.00 98.31 82 ALA A N 1
ATOM 628 C CA . ALA A 1 82 ? -12.648 -7.324 0.691 1.00 98.31 82 ALA A CA 1
ATOM 629 C C . ALA A 1 82 ? -12.979 -6.286 1.778 1.00 98.31 82 ALA A C 1
ATOM 631 O O . ALA A 1 82 ? -12.653 -6.444 2.954 1.00 98.31 82 ALA A O 1
ATOM 632 N N . ALA A 1 83 ? -13.664 -5.200 1.403 1.00 98.12 83 ALA A N 1
ATOM 633 C CA . ALA A 1 83 ? -14.065 -4.165 2.366 1.00 98.12 83 ALA A CA 1
ATOM 634 C C . ALA A 1 83 ? -14.976 -4.710 3.481 1.00 98.12 83 ALA A C 1
ATOM 636 O O . ALA A 1 83 ? -14.938 -4.205 4.598 1.00 98.12 83 ALA A O 1
ATOM 637 N N . LYS A 1 84 ? -15.781 -5.739 3.177 1.00 98.38 84 LYS A N 1
ATOM 638 C CA . LYS A 1 84 ? -16.616 -6.423 4.169 1.00 98.38 84 LYS A CA 1
ATOM 639 C C . LYS A 1 84 ? -15.766 -7.194 5.182 1.00 98.38 84 LYS A C 1
ATOM 641 O O . LYS A 1 84 ? -16.019 -7.057 6.368 1.00 98.38 84 LYS A O 1
ATOM 646 N N . ASP A 1 85 ? -14.740 -7.911 4.733 1.00 98.50 85 ASP A N 1
ATOM 647 C CA . ASP A 1 85 ? -13.899 -8.721 5.622 1.00 98.50 85 ASP A CA 1
ATOM 648 C C . ASP A 1 85 ? -13.140 -7.843 6.621 1.00 98.50 85 ASP A C 1
ATOM 650 O O . ASP A 1 85 ? -13.071 -8.160 7.805 1.00 98.50 85 ASP A O 1
ATOM 654 N N . LEU A 1 86 ? -12.622 -6.691 6.171 1.00 98.44 86 LEU A N 1
ATOM 655 C CA . LEU A 1 86 ? -12.015 -5.721 7.086 1.00 98.44 86 LEU A CA 1
ATOM 656 C C . LEU A 1 86 ? -13.042 -5.176 8.086 1.00 98.44 86 LEU A C 1
ATOM 658 O O . LEU A 1 86 ? -12.726 -5.026 9.259 1.00 98.44 86 LEU A O 1
ATOM 662 N N . ALA A 1 87 ? -14.262 -4.880 7.638 1.00 98.44 87 ALA A N 1
ATOM 663 C CA . ALA A 1 87 ? -15.315 -4.379 8.514 1.00 98.44 87 ALA A CA 1
ATOM 664 C C . ALA A 1 87 ? -15.683 -5.404 9.601 1.00 98.44 87 ALA A C 1
ATOM 666 O O . ALA A 1 87 ? -15.743 -5.049 10.777 1.00 98.44 87 ALA A O 1
ATOM 667 N N . ASP A 1 88 ? -15.820 -6.675 9.213 1.00 98.25 88 ASP A N 1
ATOM 668 C CA . ASP A 1 88 ? -16.111 -7.786 10.119 1.00 98.25 88 ASP A CA 1
ATOM 669 C C . ASP A 1 88 ? -14.966 -7.980 11.144 1.00 98.25 88 ASP A C 1
ATOM 671 O O . ASP A 1 88 ? -15.235 -8.151 12.331 1.00 98.25 88 ASP A O 1
ATOM 675 N N . LEU A 1 89 ? -13.692 -7.858 10.731 1.00 97.62 89 LEU A N 1
ATOM 676 C CA . LEU A 1 89 ? -12.530 -7.901 11.640 1.00 97.62 89 LEU A CA 1
ATOM 677 C C . LEU A 1 89 ? -12.486 -6.734 12.639 1.00 97.62 89 LEU A C 1
ATOM 679 O O . LEU A 1 89 ? -12.026 -6.907 13.766 1.00 97.62 89 LEU A O 1
ATOM 683 N N . LEU A 1 90 ? -12.917 -5.543 12.220 1.00 97.69 90 LEU A N 1
ATOM 684 C CA . LEU A 1 90 ? -12.901 -4.333 13.047 1.00 97.69 90 LEU A CA 1
ATOM 685 C C . LEU A 1 90 ? -14.176 -4.164 13.888 1.00 97.69 90 LEU A C 1
ATOM 687 O O . LEU A 1 90 ? -14.234 -3.256 14.715 1.00 97.69 90 LEU A O 1
ATOM 691 N N . GLY A 1 91 ? -15.197 -5.001 13.677 1.00 97.56 91 GLY A N 1
ATOM 692 C CA . GLY A 1 91 ? -16.487 -4.895 14.359 1.00 97.56 91 GLY A CA 1
ATOM 693 C C . GLY A 1 91 ? -17.297 -3.657 13.955 1.00 97.56 91 GLY A C 1
ATOM 694 O O . GLY A 1 91 ? -17.986 -3.078 14.791 1.00 97.56 91 GLY A O 1
ATOM 695 N N . VAL A 1 92 ? -17.205 -3.227 12.692 1.00 98.12 92 VAL A N 1
ATOM 696 C CA . VAL A 1 92 ? -17.933 -2.063 12.151 1.00 98.12 92 VAL A CA 1
ATOM 697 C C . VAL A 1 92 ? -18.716 -2.427 10.892 1.00 98.12 92 VAL A C 1
ATOM 699 O O . VAL A 1 92 ? -18.470 -3.448 10.260 1.00 98.12 92 VAL A O 1
ATOM 702 N N . ASP A 1 93 ? -19.627 -1.555 10.457 1.00 98.25 93 ASP A N 1
ATOM 703 C CA . ASP A 1 93 ? -20.307 -1.731 9.173 1.00 98.25 93 ASP A CA 1
ATOM 704 C C . ASP A 1 93 ? -19.371 -1.532 7.971 1.00 98.25 93 ASP A C 1
ATOM 706 O O . ASP A 1 93 ? -18.544 -0.615 7.936 1.00 98.25 93 ASP A O 1
ATOM 710 N N . LYS A 1 94 ? -19.604 -2.291 6.890 1.00 98.31 94 LYS A N 1
ATOM 711 C CA . LYS A 1 94 ? -18.931 -2.099 5.586 1.00 98.31 94 LYS A CA 1
ATOM 712 C C . LYS A 1 94 ? -19.009 -0.645 5.098 1.00 98.31 94 LYS A C 1
ATOM 714 O O . LYS A 1 94 ? -18.062 -0.135 4.496 1.00 98.31 94 LYS A O 1
ATOM 719 N N . ALA A 1 95 ? -20.134 0.032 5.341 1.00 98.38 95 ALA A N 1
ATOM 720 C CA . ALA A 1 95 ? -20.325 1.432 4.966 1.00 98.38 95 ALA A CA 1
ATOM 721 C C . ALA A 1 95 ? -19.355 2.373 5.702 1.00 98.38 95 ALA A C 1
ATOM 723 O O . ALA A 1 95 ? -18.943 3.390 5.146 1.00 98.38 95 ALA A O 1
ATOM 724 N N . THR A 1 96 ? -18.953 2.032 6.927 1.00 98.31 96 THR A N 1
ATOM 725 C CA . THR A 1 96 ? -17.966 2.785 7.707 1.00 98.31 96 THR A CA 1
ATOM 726 C C . THR A 1 96 ? -16.576 2.660 7.087 1.00 98.31 96 THR A C 1
ATOM 728 O O . THR A 1 96 ? -15.974 3.685 6.775 1.00 98.31 96 THR A O 1
ATOM 731 N N . VAL A 1 97 ? -16.132 1.442 6.753 1.00 98.44 97 VAL A N 1
ATOM 732 C CA . VAL A 1 97 ? -14.876 1.228 6.003 1.00 98.44 97 VAL A CA 1
ATOM 733 C C . VAL A 1 97 ? -14.893 1.982 4.671 1.00 98.44 97 VAL A C 1
ATOM 735 O O . VAL A 1 97 ? -13.937 2.672 4.327 1.00 98.44 97 VAL A O 1
ATOM 738 N N . SER A 1 98 ? -16.012 1.928 3.943 1.00 98.19 98 SER A N 1
ATOM 739 C CA . SER A 1 98 ? -16.173 2.672 2.690 1.00 98.19 98 SER A CA 1
ATOM 740 C C . SER A 1 98 ? -16.041 4.187 2.881 1.00 98.19 98 SER A C 1
ATOM 742 O O . SER A 1 98 ? -15.464 4.861 2.030 1.00 98.19 98 SER A O 1
ATOM 744 N N . ARG A 1 99 ? -16.569 4.756 3.971 1.00 98.44 99 ARG A N 1
ATOM 745 C CA . ARG A 1 99 ? -16.422 6.191 4.253 1.00 98.44 99 ARG A CA 1
ATOM 746 C C . ARG A 1 99 ? -14.972 6.560 4.547 1.00 98.44 99 ARG A C 1
ATOM 748 O O . ARG A 1 99 ? -14.525 7.579 4.024 1.00 98.44 99 ARG A O 1
ATOM 755 N N . TRP A 1 100 ? -14.244 5.732 5.297 1.00 98.00 100 TRP A N 1
ATOM 756 C CA . TRP A 1 100 ? -12.815 5.939 5.546 1.00 98.00 100 TRP A CA 1
ATOM 757 C C . TRP A 1 100 ? -12.007 5.917 4.253 1.00 98.00 100 TRP A C 1
ATOM 759 O O . TRP A 1 100 ? -11.332 6.889 3.930 1.00 98.00 100 TRP A O 1
ATOM 769 N N . GLU A 1 101 ? -12.156 4.866 3.448 1.00 97.88 101 GLU A N 1
ATOM 770 C CA . GLU A 1 101 ? -11.373 4.695 2.220 1.00 97.88 101 GLU A CA 1
ATOM 771 C C . GLU A 1 101 ? -11.630 5.750 1.143 1.00 97.88 101 GLU A C 1
ATOM 773 O O . GLU A 1 101 ? -10.813 5.927 0.245 1.00 97.88 101 GLU A O 1
ATOM 778 N N . ASN A 1 102 ? -12.781 6.419 1.192 1.00 97.06 102 ASN A N 1
ATOM 779 C CA . ASN A 1 102 ? -13.132 7.488 0.259 1.00 97.06 102 ASN A CA 1
ATOM 780 C C . ASN A 1 102 ? -12.947 8.888 0.870 1.00 97.06 102 ASN A C 1
ATOM 782 O O . ASN A 1 102 ? -13.481 9.859 0.331 1.00 97.06 102 ASN A O 1
ATOM 786 N N . GLY A 1 103 ? -12.259 8.995 2.015 1.00 94.88 103 GLY A N 1
ATOM 787 C CA . GLY A 1 103 ? -11.973 10.267 2.686 1.00 94.88 103 GLY A CA 1
ATOM 788 C C . GLY A 1 103 ? -13.217 11.008 3.187 1.00 94.88 103 GLY A C 1
ATOM 789 O O . GLY A 1 103 ? -13.166 12.205 3.442 1.00 94.88 103 GLY A O 1
ATOM 790 N N . LYS A 1 104 ? -14.362 10.322 3.304 1.00 97.12 104 LYS A N 1
ATOM 791 C CA . LYS A 1 104 ? -15.621 10.899 3.808 1.00 97.12 104 LYS A CA 1
ATOM 792 C C . LYS A 1 104 ? -15.682 10.923 5.332 1.00 97.12 104 LYS A C 1
ATOM 794 O O . LYS A 1 104 ? -16.527 11.610 5.894 1.00 97.12 104 LYS A O 1
ATOM 799 N N . GLN A 1 105 ? -14.825 10.150 5.989 1.00 95.81 105 GLN A N 1
ATOM 800 C CA . GLN A 1 105 ? -14.679 10.111 7.436 1.00 95.81 105 GLN A CA 1
ATOM 801 C C . GLN A 1 105 ? -13.238 9.730 7.783 1.00 95.81 105 GLN A C 1
ATOM 803 O O . GLN A 1 105 ? -12.633 8.926 7.082 1.00 95.81 105 GLN A O 1
ATOM 808 N N . VAL A 1 106 ? -12.711 10.263 8.881 1.00 94.12 106 VAL A N 1
ATOM 809 C CA . VAL A 1 106 ? -11.420 9.854 9.451 1.00 94.12 106 VAL A CA 1
ATOM 810 C C . VAL A 1 106 ? -11.686 8.829 10.562 1.00 94.12 106 VAL A C 1
ATOM 812 O O . VAL A 1 106 ? -12.597 9.066 11.363 1.00 94.12 106 VAL A O 1
ATOM 815 N N . PRO A 1 107 ? -10.982 7.682 10.614 1.00 95.00 107 PRO A N 1
ATOM 816 C CA . PRO A 1 107 ? -11.103 6.766 11.747 1.00 95.00 107 PRO A CA 1
ATOM 817 C C . PRO A 1 107 ? -10.579 7.428 13.026 1.00 95.00 107 PRO A C 1
ATOM 819 O O . PRO A 1 107 ? -9.645 8.227 12.984 1.00 95.00 107 PRO A O 1
ATOM 822 N N . ASP A 1 108 ? -11.156 7.088 14.178 1.00 94.38 108 ASP A N 1
ATOM 823 C CA . ASP A 1 108 ? -10.578 7.517 15.452 1.00 94.38 108 ASP A CA 1
ATOM 824 C C . ASP A 1 108 ? -9.234 6.812 15.727 1.00 94.38 108 ASP A C 1
ATOM 826 O O . ASP A 1 108 ? -8.849 5.847 15.061 1.00 94.38 108 ASP A O 1
ATOM 830 N N . ARG A 1 109 ? -8.500 7.290 16.738 1.00 94.69 109 ARG A N 1
ATOM 831 C CA . ARG A 1 109 ? -7.167 6.765 17.083 1.00 94.69 109 ARG A CA 1
ATOM 832 C C . ARG A 1 109 ? -7.189 5.287 17.464 1.00 94.69 109 ARG A C 1
ATOM 834 O O . ARG A 1 109 ? -6.213 4.580 17.229 1.00 94.69 109 ARG A O 1
ATOM 841 N N . THR A 1 110 ? -8.260 4.829 18.103 1.00 95.62 110 THR A N 1
ATOM 842 C CA . THR A 1 110 ? -8.391 3.437 18.546 1.00 95.62 110 THR A CA 1
ATOM 843 C C . THR A 1 110 ? -8.561 2.523 17.340 1.00 95.62 110 THR A C 1
ATOM 845 O O . THR A 1 110 ? -7.880 1.505 17.231 1.00 95.62 110 THR A O 1
ATOM 848 N N . THR A 1 111 ? -9.403 2.936 16.400 1.00 97.00 111 THR A N 1
ATOM 849 C CA . THR A 1 111 ? -9.658 2.259 15.133 1.00 97.00 111 THR A CA 1
ATOM 850 C C . THR A 1 111 ? -8.413 2.250 14.251 1.00 97.00 111 THR A C 1
ATOM 852 O O . THR A 1 111 ? -8.047 1.201 13.732 1.00 97.00 111 THR A O 1
ATOM 855 N N . ASP A 1 112 ? -7.712 3.381 14.123 1.00 97.62 112 ASP A N 1
ATOM 856 C CA . ASP A 1 112 ? -6.432 3.470 13.408 1.00 97.62 112 ASP A CA 1
ATOM 857 C C . ASP A 1 112 ? -5.405 2.473 13.968 1.00 97.62 112 ASP A C 1
ATOM 859 O O . ASP A 1 112 ? -4.838 1.666 13.226 1.00 97.62 112 ASP A O 1
ATOM 863 N N . ARG A 1 113 ? -5.233 2.446 15.297 1.00 97.31 113 ARG A N 1
ATOM 864 C CA . ARG A 1 113 ? -4.358 1.478 15.972 1.00 97.31 113 ARG A CA 1
ATOM 865 C C . ARG A 1 113 ? -4.791 0.042 15.700 1.00 97.31 113 ARG A C 1
ATOM 867 O O . ARG A 1 113 ? -3.936 -0.794 15.421 1.00 97.31 113 ARG A O 1
ATOM 874 N N . LEU A 1 114 ? -6.091 -0.250 15.740 1.00 97.94 114 LEU A N 1
ATOM 875 C CA . LEU A 1 114 ? -6.608 -1.587 15.457 1.00 97.94 114 LEU A CA 1
ATOM 876 C C . LEU A 1 114 ? -6.322 -2.015 14.010 1.00 97.94 114 LEU A C 1
ATOM 878 O O . LEU A 1 114 ? -5.862 -3.134 13.799 1.00 97.94 114 LEU A O 1
ATOM 882 N N . ILE A 1 115 ? -6.489 -1.121 13.029 1.00 98.31 115 ILE A N 1
ATOM 883 C CA . ILE A 1 115 ? -6.123 -1.377 11.626 1.00 98.31 115 ILE A CA 1
ATOM 884 C C . ILE A 1 115 ? -4.633 -1.737 11.519 1.00 98.31 115 ILE A C 1
ATOM 886 O O . ILE A 1 115 ? -4.281 -2.731 10.876 1.00 98.31 115 ILE A O 1
ATOM 890 N N . ARG A 1 116 ? -3.752 -0.982 12.192 1.00 98.31 116 ARG A N 1
ATOM 891 C CA . ARG A 1 116 ? -2.305 -1.265 12.214 1.00 98.31 116 ARG A CA 1
ATOM 892 C C . ARG A 1 116 ? -1.986 -2.606 12.870 1.00 98.31 116 ARG A C 1
ATOM 894 O O . ARG A 1 116 ? -1.147 -3.335 12.348 1.00 98.31 116 ARG A O 1
ATOM 901 N N . LEU A 1 117 ? -2.652 -2.946 13.976 1.00 98.19 117 LEU A N 1
ATOM 902 C CA . LEU A 1 117 ? -2.479 -4.228 14.668 1.00 98.19 117 LEU A CA 1
ATOM 903 C C . LEU A 1 117 ? -2.927 -5.409 13.801 1.00 98.19 117 LEU A C 1
ATOM 905 O O . LEU A 1 117 ? -2.188 -6.385 13.694 1.00 98.19 117 LEU A O 1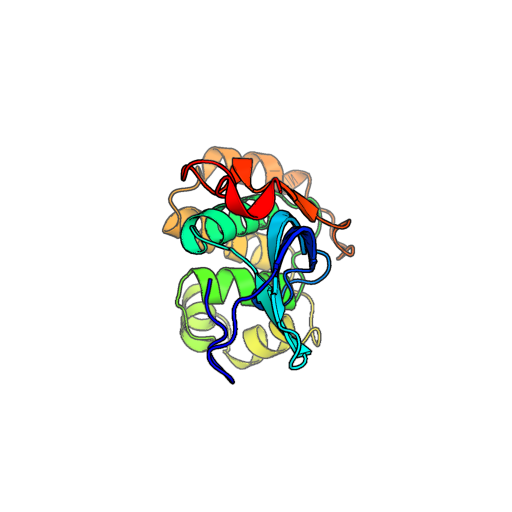
ATOM 909 N N . VAL A 1 118 ? -4.089 -5.312 13.143 1.00 98.00 118 VAL A N 1
ATOM 910 C CA . VAL A 1 118 ? -4.595 -6.343 12.218 1.00 98.00 118 VAL A CA 1
ATOM 911 C C . VAL A 1 118 ? -3.602 -6.569 11.079 1.00 98.00 118 VAL A C 1
ATOM 913 O O . VAL A 1 118 ? -3.224 -7.709 10.798 1.00 98.00 118 VAL A O 1
ATOM 916 N N . TYR A 1 119 ? -3.123 -5.487 10.458 1.00 98.31 119 TYR A N 1
ATOM 917 C CA . TYR A 1 119 ? -2.129 -5.581 9.392 1.00 98.31 119 TYR A CA 1
ATOM 918 C C . TYR A 1 119 ? -0.820 -6.211 9.884 1.00 98.31 119 TYR A C 1
ATOM 920 O O . TYR A 1 119 ? -0.287 -7.128 9.255 1.00 98.31 119 TYR A O 1
ATOM 928 N N . ALA A 1 120 ? -0.313 -5.749 11.028 1.00 97.44 120 ALA A N 1
ATOM 929 C CA . ALA A 1 120 ? 0.931 -6.229 11.607 1.00 97.44 120 ALA A CA 1
ATOM 930 C C . ALA A 1 120 ? 0.872 -7.714 11.972 1.00 97.44 120 ALA A C 1
ATOM 932 O O . ALA A 1 120 ? 1.786 -8.457 11.612 1.00 97.44 120 ALA A O 1
ATOM 933 N N . ALA A 1 121 ? -0.219 -8.158 12.598 1.00 97.06 121 ALA A N 1
ATOM 934 C CA . ALA A 1 121 ? -0.431 -9.558 12.944 1.00 97.06 121 ALA A CA 1
ATOM 935 C C . ALA A 1 121 ? -0.405 -10.455 11.697 1.00 97.06 121 ALA A C 1
ATOM 937 O O . ALA A 1 121 ? 0.284 -11.472 11.679 1.00 97.06 121 ALA A O 1
ATOM 938 N N . HIS A 1 122 ? -1.082 -10.047 10.621 1.00 95.94 122 HIS A N 1
ATOM 939 C CA . HIS A 1 122 ? -1.154 -10.837 9.392 1.00 95.94 122 HIS A CA 1
ATOM 940 C C . HIS A 1 122 ? 0.168 -10.860 8.603 1.00 95.94 122 HIS A C 1
ATOM 942 O O . HIS A 1 122 ? 0.498 -11.854 7.961 1.00 95.94 122 HIS A O 1
ATOM 948 N N . LYS A 1 123 ? 0.951 -9.773 8.642 1.00 94.88 123 LYS A N 1
ATOM 949 C CA . LYS A 1 123 ? 2.248 -9.676 7.945 1.00 94.88 123 LYS A CA 1
ATOM 950 C C . LYS A 1 123 ? 3.445 -10.139 8.781 1.00 94.88 123 LYS A C 1
ATOM 952 O O . LYS A 1 123 ? 4.577 -10.090 8.288 1.00 94.88 123 LYS A O 1
ATOM 957 N N . GLY A 1 124 ? 3.218 -10.575 10.021 1.00 95.25 124 GLY A N 1
ATOM 958 C CA . GLY A 1 124 ? 4.278 -10.987 10.943 1.00 95.25 124 GLY A CA 1
ATOM 959 C C . GLY A 1 124 ? 5.189 -9.830 11.363 1.00 95.25 124 GLY A C 1
ATOM 960 O O . GLY A 1 124 ? 6.396 -10.010 11.510 1.00 95.25 124 GLY A O 1
ATOM 961 N N . ILE A 1 125 ? 4.637 -8.622 11.496 1.00 95.19 125 ILE A N 1
ATOM 962 C CA . ILE A 1 125 ? 5.330 -7.476 12.093 1.00 95.19 125 ILE A CA 1
ATOM 963 C C . ILE A 1 125 ? 5.210 -7.605 13.616 1.00 95.19 125 ILE A C 1
ATOM 965 O O . ILE A 1 125 ? 4.139 -7.915 14.136 1.00 95.19 125 ILE A O 1
ATOM 969 N N . SER A 1 126 ? 6.306 -7.358 14.336 1.00 96.06 126 SER A N 1
ATOM 970 C CA . SER A 1 126 ? 6.333 -7.430 15.801 1.00 96.06 126 SER A CA 1
ATOM 971 C C . SER A 1 126 ? 5.309 -6.474 16.426 1.00 96.06 126 SER A C 1
ATOM 973 O O . SER A 1 126 ? 5.443 -5.253 16.315 1.00 96.06 126 SER A O 1
ATOM 975 N N . LEU A 1 127 ? 4.291 -7.035 17.091 1.00 95.75 127 LEU A N 1
ATOM 976 C CA . LEU A 1 127 ? 3.267 -6.256 17.793 1.00 95.75 127 LEU A CA 1
ATOM 977 C C . LEU A 1 127 ? 3.841 -5.462 18.973 1.00 95.75 127 LEU A C 1
ATOM 979 O O . LEU A 1 127 ? 3.522 -4.277 19.043 1.00 95.75 127 LEU A O 1
ATOM 983 N N . PRO A 1 128 ? 4.709 -6.026 19.846 1.00 96.56 128 PRO A N 1
ATOM 984 C CA . PRO A 1 128 ? 5.325 -5.246 20.921 1.00 96.56 128 PRO A CA 1
ATOM 985 C C . PRO A 1 128 ? 6.022 -3.990 20.394 1.00 96.56 128 PRO A C 1
ATOM 987 O O . PRO A 1 128 ? 5.737 -2.883 20.842 1.00 96.56 128 PRO A O 1
ATOM 990 N N . TRP A 1 129 ? 6.831 -4.153 19.344 1.00 93.38 129 TRP A N 1
ATOM 991 C CA . TRP A 1 129 ? 7.546 -3.047 18.717 1.00 93.38 129 TRP A CA 1
ATOM 992 C C . TRP A 1 129 ? 6.606 -1.983 18.134 1.00 93.38 129 TRP A C 1
ATOM 994 O O . TRP A 1 129 ? 6.842 -0.786 18.284 1.00 93.38 129 TRP A O 1
ATOM 1004 N N . LEU A 1 130 ? 5.526 -2.404 17.468 1.00 94.62 130 LEU A N 1
ATOM 1005 C CA . LEU A 1 130 ? 4.546 -1.482 16.895 1.00 94.62 130 LEU A CA 1
ATOM 1006 C C . LEU A 1 130 ? 3.788 -0.709 17.984 1.00 94.62 130 LEU A C 1
ATOM 1008 O O . LEU A 1 130 ? 3.579 0.497 17.858 1.00 94.62 130 LEU A O 1
ATOM 1012 N N . MET A 1 131 ? 3.391 -1.392 19.058 1.00 95.25 131 MET A N 1
ATOM 1013 C CA . MET A 1 131 ? 2.641 -0.797 20.165 1.00 95.25 131 MET A CA 1
ATOM 1014 C C . MET A 1 131 ? 3.447 0.280 20.899 1.00 95.25 131 MET A C 1
ATOM 1016 O O . MET A 1 131 ? 2.868 1.288 21.307 1.00 95.25 131 MET A O 1
ATOM 1020 N N . GLU A 1 132 ? 4.771 0.130 20.998 1.00 93.56 132 GLU A N 1
ATOM 1021 C CA . GLU A 1 132 ? 5.671 1.162 21.541 1.00 93.56 132 GLU A CA 1
ATOM 1022 C C . GLU A 1 132 ? 5.590 2.492 20.768 1.00 93.56 132 GLU A C 1
ATOM 1024 O O . GLU A 1 132 ? 5.845 3.553 21.336 1.00 93.56 132 GLU A O 1
ATOM 1029 N N . GLN A 1 133 ? 5.183 2.470 19.492 1.00 90.25 133 GLN A N 1
ATOM 1030 C CA . GLN A 1 133 ? 5.070 3.673 18.658 1.00 90.25 133 GLN A CA 1
ATOM 1031 C C . GLN A 1 133 ? 3.730 4.411 18.834 1.00 90.25 133 GLN A C 1
ATOM 1033 O O . GLN A 1 133 ? 3.618 5.590 18.495 1.00 90.25 133 GLN A O 1
ATOM 1038 N N . PHE A 1 134 ? 2.697 3.754 19.371 1.00 93.19 134 PHE A N 1
ATOM 1039 C CA . PHE A 1 134 ? 1.332 4.294 19.444 1.00 93.19 134 PHE A CA 1
ATOM 1040 C C . PHE A 1 134 ? 1.158 5.593 20.239 1.00 93.19 134 PHE A C 1
ATOM 1042 O O . PHE A 1 134 ? 0.294 6.394 19.849 1.00 93.19 134 PHE A O 1
ATOM 1049 N N . PRO A 1 135 ? 1.913 5.850 21.325 1.00 92.44 135 PRO A N 1
ATOM 1050 C CA . PRO A 1 135 ? 1.870 7.143 22.002 1.00 92.44 135 PRO A CA 1
ATOM 1051 C C . PRO A 1 135 ? 2.259 8.314 21.088 1.00 92.44 135 PRO A C 1
ATOM 1053 O O . PRO A 1 135 ? 1.741 9.412 21.266 1.00 92.44 135 PRO A O 1
ATOM 1056 N N . GLY A 1 136 ? 3.113 8.075 20.085 1.00 87.56 136 GLY A N 1
ATOM 1057 C CA . GLY A 1 136 ? 3.616 9.089 19.155 1.00 87.56 136 GLY A CA 1
ATOM 1058 C C . GLY A 1 136 ? 2.729 9.369 17.937 1.00 87.56 136 GLY A C 1
ATOM 1059 O O . GLY A 1 136 ? 3.130 10.160 17.087 1.00 87.56 136 GLY A O 1
ATOM 1060 N N . ILE A 1 137 ? 1.557 8.731 17.819 1.00 90.19 137 ILE A N 1
ATOM 1061 C CA . ILE A 1 137 ? 0.620 8.973 16.710 1.00 90.19 137 ILE A CA 1
ATOM 1062 C C . ILE A 1 137 ? -0.209 10.231 17.003 1.00 90.19 137 ILE A C 1
ATOM 1064 O O . ILE A 1 137 ? -1.018 10.242 17.942 1.00 90.19 137 ILE A O 1
ATOM 1068 N N . ALA A 1 138 ? -0.017 11.258 16.174 1.00 87.31 138 ALA A N 1
ATOM 1069 C CA . ALA A 1 138 ? -0.784 12.498 16.169 1.00 87.31 138 ALA A CA 1
ATOM 1070 C C . ALA A 1 138 ? -2.243 12.268 15.740 1.00 87.31 138 ALA A C 1
ATOM 1072 O O . ALA A 1 138 ? -2.537 11.390 14.931 1.00 87.31 138 ALA A O 1
ATOM 1073 N N . GLU A 1 139 ? -3.158 13.087 16.263 1.00 81.69 139 GLU A N 1
ATOM 1074 C CA . GLU A 1 139 ? -4.607 12.960 16.018 1.00 81.69 139 GLU A CA 1
ATOM 1075 C C . GLU A 1 139 ? -5.050 13.481 14.648 1.00 81.69 139 GLU A C 1
ATOM 1077 O O . GLU A 1 139 ? -6.171 13.239 14.216 1.00 81.69 139 GLU A O 1
ATOM 1082 N N . GLN A 1 140 ? -4.180 14.214 13.962 1.00 83.38 140 GLN A N 1
ATOM 1083 C CA . GLN A 1 140 ? -4.473 14.821 12.673 1.00 83.38 140 GLN A CA 1
ATOM 1084 C C . GLN A 1 140 ? -3.896 13.954 11.560 1.00 83.38 140 GLN A C 1
ATOM 1086 O O . GLN A 1 140 ? -2.748 13.511 11.640 1.00 83.38 140 GLN A O 1
ATOM 1091 N N . GLN A 1 141 ? -4.672 13.757 10.495 1.00 81.94 141 GLN A N 1
ATOM 1092 C CA . GLN A 1 141 ? -4.117 13.282 9.234 1.00 81.94 141 GLN A CA 1
ATOM 1093 C C . GLN A 1 141 ? -3.172 14.352 8.694 1.00 81.94 141 GLN A C 1
ATOM 1095 O O . GLN A 1 141 ? -3.515 15.530 8.611 1.00 81.94 141 GLN A O 1
ATOM 1100 N N . THR A 1 142 ? -1.970 13.937 8.331 1.00 76.19 142 THR A N 1
ATOM 1101 C CA . THR A 1 142 ? -1.028 14.771 7.586 1.00 76.19 142 THR A CA 1
ATOM 1102 C C . THR A 1 142 ? -0.727 14.038 6.290 1.00 76.19 142 THR A C 1
ATOM 1104 O O . THR A 1 142 ? -0.526 12.815 6.345 1.00 76.19 142 THR A O 1
ATOM 1107 N N . PRO A 1 143 ? -0.685 14.742 5.142 1.00 72.12 143 PRO A N 1
ATOM 1108 C CA . PRO A 1 143 ? -0.159 14.153 3.923 1.00 72.12 143 PRO A CA 1
ATOM 1109 C C . PRO A 1 143 ? 1.216 13.580 4.246 1.00 72.12 143 PRO A C 1
ATOM 1111 O O . PRO A 1 143 ? 2.055 14.278 4.827 1.00 72.12 143 PRO A O 1
ATOM 1114 N N . ALA A 1 144 ? 1.422 12.297 3.952 1.00 70.00 144 ALA A N 1
ATOM 1115 C CA . ALA A 1 144 ? 2.747 11.729 4.104 1.00 70.00 144 ALA A CA 1
ATOM 1116 C C . ALA A 1 144 ? 3.702 12.525 3.195 1.00 70.00 144 ALA A C 1
ATOM 1118 O O . ALA A 1 144 ? 3.335 12.838 2.056 1.00 70.00 144 ALA A O 1
ATOM 1119 N N . PRO A 1 145 ? 4.901 12.901 3.672 1.00 77.56 145 PRO A N 1
ATOM 1120 C CA . PRO A 1 145 ? 5.903 13.445 2.770 1.00 77.56 145 PRO A CA 1
ATOM 1121 C C . PRO A 1 145 ? 6.168 12.428 1.647 1.00 77.56 145 PRO A C 1
ATOM 1123 O O . PRO A 1 145 ? 6.050 11.224 1.896 1.00 77.56 145 PRO A O 1
ATOM 1126 N N . PRO A 1 146 ? 6.542 12.881 0.435 1.00 87.75 146 PRO A N 1
ATOM 1127 C CA . PRO A 1 146 ? 6.861 11.984 -0.666 1.00 87.75 146 PRO A CA 1
ATOM 1128 C C . PRO A 1 146 ? 7.841 10.891 -0.235 1.00 87.75 146 PRO A C 1
ATOM 1130 O O . PRO A 1 146 ? 8.969 11.178 0.173 1.00 87.75 146 PRO A O 1
ATOM 1133 N N . LEU A 1 147 ? 7.407 9.638 -0.326 1.00 91.75 147 LEU A N 1
ATOM 1134 C CA . LEU A 1 147 ? 8.205 8.475 0.010 1.00 91.75 147 LEU A CA 1
ATOM 1135 C C . LEU A 1 147 ? 8.986 8.045 -1.230 1.00 91.75 147 LEU A C 1
ATOM 1137 O O . LEU A 1 147 ? 8.424 7.486 -2.172 1.00 91.75 147 LEU A O 1
ATOM 1141 N N . ARG A 1 148 ? 10.295 8.301 -1.217 1.00 95.12 148 ARG A N 1
ATOM 1142 C CA . ARG A 1 148 ? 11.220 7.839 -2.256 1.00 95.12 148 ARG A CA 1
ATOM 1143 C C . ARG A 1 148 ? 11.808 6.493 -1.845 1.00 95.12 148 ARG A C 1
ATOM 1145 O O . ARG A 1 148 ? 12.447 6.400 -0.799 1.00 95.12 148 ARG A O 1
ATOM 1152 N N . VAL A 1 149 ? 11.581 5.462 -2.652 1.00 95.50 149 VAL A N 1
ATOM 1153 C CA . VAL A 1 149 ? 11.976 4.079 -2.369 1.00 95.50 149 VAL A CA 1
ATOM 1154 C C . VAL A 1 149 ? 12.951 3.588 -3.444 1.00 95.50 149 VAL A C 1
ATOM 1156 O O . VAL A 1 149 ? 12.523 3.267 -4.557 1.00 95.50 149 VAL A O 1
ATOM 1159 N N . PRO A 1 150 ? 14.252 3.476 -3.128 1.00 94.44 150 PRO A N 1
ATOM 1160 C CA . PRO A 1 150 ? 15.227 2.890 -4.040 1.00 94.44 150 PRO A CA 1
ATOM 1161 C C . PRO A 1 150 ? 14.904 1.439 -4.380 1.00 94.44 150 PRO A C 1
ATOM 1163 O O . PRO A 1 150 ? 14.508 0.667 -3.503 1.00 94.44 150 PRO A O 1
ATOM 1166 N N . ARG A 1 151 ? 15.130 1.034 -5.637 1.00 93.00 151 ARG A N 1
ATOM 1167 C CA . ARG A 1 151 ? 14.953 -0.360 -6.087 1.00 93.00 151 ARG A CA 1
ATOM 1168 C C . ARG A 1 151 ? 15.675 -1.370 -5.194 1.00 93.00 151 ARG A C 1
ATOM 1170 O O . ARG A 1 151 ? 15.142 -2.444 -4.917 1.00 93.00 151 ARG A O 1
ATOM 1177 N N . SER A 1 152 ? 16.856 -1.010 -4.698 1.00 91.56 152 SER A N 1
ATOM 1178 C CA . SER A 1 152 ? 17.680 -1.850 -3.820 1.00 91.56 152 SER A CA 1
ATOM 1179 C C . SER A 1 152 ? 17.011 -2.219 -2.491 1.00 91.56 152 SER A C 1
ATOM 1181 O O . SER A 1 152 ? 17.433 -3.177 -1.848 1.00 91.56 152 SER A O 1
ATOM 1183 N N . PHE A 1 153 ? 15.970 -1.497 -2.065 1.00 93.00 153 PHE A N 1
ATOM 1184 C CA . PHE A 1 153 ? 15.298 -1.765 -0.791 1.00 93.00 153 PHE A CA 1
ATOM 1185 C C . PHE A 1 153 ? 14.274 -2.902 -0.883 1.00 93.00 153 PHE A C 1
ATOM 1187 O O . PHE A 1 153 ? 13.914 -3.485 0.138 1.00 93.00 153 PHE A O 1
ATOM 1194 N N . TRP A 1 154 ? 13.801 -3.224 -2.088 1.00 92.69 154 TRP A N 1
ATOM 1195 C CA . TRP A 1 154 ? 12.730 -4.203 -2.300 1.00 92.69 154 TRP A CA 1
ATOM 1196 C C . TRP A 1 154 ? 13.043 -5.249 -3.373 1.00 92.69 154 TRP A C 1
ATOM 1198 O O . TRP A 1 154 ? 12.387 -6.284 -3.403 1.00 92.69 154 TRP A O 1
ATOM 1208 N N . SER A 1 155 ? 14.063 -5.049 -4.210 1.00 89.44 155 SER A N 1
ATOM 1209 C CA . SER A 1 155 ? 14.509 -6.032 -5.200 1.00 89.44 155 SER A CA 1
ATOM 1210 C C . SER A 1 155 ? 15.887 -6.589 -4.850 1.00 89.44 155 SER A C 1
ATOM 1212 O O . SER A 1 155 ? 16.837 -5.834 -4.654 1.00 89.44 155 SER A O 1
ATOM 1214 N N . ARG A 1 156 ? 16.006 -7.923 -4.839 1.00 82.88 156 ARG A N 1
ATOM 1215 C CA . ARG A 1 156 ? 17.293 -8.644 -4.750 1.00 82.88 156 ARG A CA 1
ATOM 1216 C C . ARG A 1 156 ? 17.823 -9.101 -6.104 1.00 82.88 156 ARG A C 1
ATOM 1218 O O . ARG A 1 156 ? 18.940 -9.609 -6.172 1.00 82.88 156 ARG A O 1
ATOM 1225 N N . GLU A 1 157 ? 17.017 -8.973 -7.155 1.00 77.31 157 GLU A N 1
ATOM 1226 C CA . GLU A 1 157 ? 17.478 -9.257 -8.507 1.00 77.31 157 GLU A CA 1
ATOM 1227 C C . GLU A 1 157 ? 18.657 -8.347 -8.850 1.00 77.31 157 GLU A C 1
ATOM 1229 O O . GLU A 1 157 ? 18.670 -7.194 -8.389 1.00 77.31 157 GLU A O 1
ATOM 1234 N N . PRO A 1 158 ? 19.636 -8.846 -9.634 1.00 65.44 158 PRO A N 1
ATOM 1235 C CA . PRO A 1 158 ? 20.724 -8.016 -10.115 1.00 65.44 158 PRO A CA 1
ATOM 1236 C C . PRO A 1 158 ? 20.160 -6.717 -10.688 1.00 65.44 158 PRO A C 1
ATOM 1238 O O . PRO A 1 158 ? 19.049 -6.681 -11.232 1.00 65.44 158 PRO A O 1
ATOM 1241 N N . GLY A 1 159 ? 20.917 -5.639 -10.475 1.00 62.12 159 GLY A N 1
ATOM 1242 C CA . GLY A 1 159 ? 20.563 -4.312 -10.950 1.00 62.12 159 GLY A CA 1
ATOM 1243 C C . GLY A 1 159 ? 20.195 -4.318 -12.439 1.00 62.12 159 GLY A C 1
ATOM 1244 O O . GLY A 1 159 ? 20.456 -5.299 -13.138 1.00 62.12 159 GLY A O 1
ATOM 1245 N N . PRO A 1 160 ? 19.562 -3.239 -12.914 1.00 61.69 160 PRO A N 1
ATOM 1246 C CA . PRO A 1 160 ? 19.110 -3.115 -14.298 1.00 61.69 160 PRO A CA 1
ATOM 1247 C C . PRO A 1 160 ? 20.119 -3.687 -15.298 1.00 61.69 160 PRO A C 1
ATOM 1249 O O . PRO A 1 160 ? 21.320 -3.440 -15.186 1.00 61.69 160 PRO A O 1
ATOM 1252 N N . GLN A 1 161 ? 19.628 -4.486 -16.250 1.00 62.16 161 GLN A N 1
ATOM 1253 C CA . GLN A 1 161 ? 20.477 -5.198 -17.214 1.00 62.16 161 GLN A CA 1
ATOM 1254 C C . GLN A 1 161 ? 21.444 -4.222 -17.908 1.00 62.16 161 GLN A C 1
ATOM 1256 O O . GLN A 1 161 ? 21.098 -3.057 -18.105 1.00 62.16 161 GLN A O 1
ATOM 1261 N N . GLU A 1 162 ? 22.616 -4.688 -18.368 1.00 58.31 162 GLU A N 1
ATOM 1262 C CA . GLU A 1 162 ? 23.586 -3.865 -19.127 1.00 58.31 162 GLU A CA 1
ATOM 1263 C C . GLU A 1 162 ? 22.938 -3.054 -20.270 1.00 58.31 162 GLU A C 1
ATOM 1265 O O . GLU A 1 162 ? 23.427 -1.989 -20.638 1.00 58.31 162 GLU A O 1
ATOM 1270 N N . SER A 1 163 ? 21.798 -3.516 -20.799 1.00 53.81 163 SER A N 1
ATOM 1271 C CA . SER A 1 163 ? 20.982 -2.819 -21.797 1.00 53.81 163 SER A CA 1
ATOM 1272 C C . SER A 1 163 ? 20.388 -1.476 -21.354 1.00 53.81 163 SER A C 1
ATOM 1274 O O . SER A 1 163 ? 19.942 -0.727 -22.212 1.00 53.81 163 SER A O 1
ATOM 1276 N N . CYS A 1 164 ? 20.324 -1.191 -20.052 1.00 68.12 164 CYS A N 1
ATOM 1277 C CA . CYS A 1 164 ? 19.864 0.086 -19.494 1.00 68.12 164 CYS A CA 1
ATOM 1278 C C . CYS A 1 164 ? 21.026 1.036 -19.145 1.00 68.12 164 CYS A C 1
ATOM 1280 O O . CYS A 1 164 ? 20.795 2.193 -18.802 1.00 68.12 164 CYS A O 1
ATOM 1282 N N . HIS A 1 165 ? 22.267 0.536 -19.213 1.00 58.59 165 HIS A N 1
ATOM 1283 C CA . HIS A 1 165 ? 23.501 1.288 -18.972 1.00 58.59 165 HIS A CA 1
ATOM 1284 C C . HIS A 1 165 ? 24.170 1.790 -20.267 1.00 58.59 165 HIS A C 1
ATOM 1286 O O . HIS A 1 165 ? 25.221 2.426 -20.185 1.00 58.59 165 HIS A O 1
ATOM 1292 N N . ARG A 1 166 ? 23.594 1.500 -21.443 1.00 46.72 166 ARG A N 1
ATOM 1293 C CA . ARG A 1 166 ? 24.037 2.009 -22.752 1.00 46.72 166 ARG A CA 1
ATOM 1294 C C . ARG A 1 166 ? 23.106 3.082 -23.286 1.00 46.72 166 ARG A C 1
ATOM 1296 O O . ARG A 1 166 ? 21.880 2.909 -23.121 1.00 46.72 166 ARG A O 1
#